Protein AF-A0A1V9ZAG1-F1 (afdb_monomer_lite)

pLDDT: mean 87.99, std 12.91, range [35.69, 98.25]

Secondary structure (DSSP, 8-state):
-----B-TTTSSBPPHHHHHHHHHTTSS-----TTS-HHHHHHHHHHT-SSGGGSPPHHHHHHHHHHHHHHHTT--

Foldseek 3Di:
DPPFDADPVPRHTDDPVRQVVCLLVVVDDDDDDPPDDPLVRVLVVQCSDNDPVSRDDPVRSVVSVVVVVVVVVVVD

Organism: NCBI:txid74557

Sequence (76 aa):
MTDRRWNLHSGNLYTDTSIMAKVTQGSLRPTFSSATSKWFIDFGNRCLSYKPEDCPTSMQASYFIKKQLREMSKVG

Structure (mmCIF, N/CA/C/O backbone):
data_AF-A0A1V9ZAG1-F1
#
_entry.id   AF-A0A1V9ZAG1-F1
#
loop_
_atom_site.group_PDB
_atom_site.id
_atom_site.type_symbol
_atom_site.label_atom_id
_atom_site.label_alt_id
_atom_site.label_comp_id
_atom_site.label_asym_id
_atom_site.label_entity_id
_atom_site.label_seq_id
_atom_site.pdbx_PDB_ins_code
_atom_site.Cartn_x
_atom_site.Cartn_y
_atom_site.Cartn_z
_atom_site.occupancy
_atom_site.B_iso_or_equiv
_atom_site.auth_seq_id
_atom_site.auth_comp_id
_atom_site.auth_asym_id
_atom_site.auth_atom_id
_atom_site.pdbx_PDB_model_num
ATOM 1 N N . MET A 1 1 ? 13.114 11.126 -0.034 1.00 35.69 1 MET A N 1
ATOM 2 C CA . MET A 1 1 ? 12.554 10.513 -1.256 1.00 35.69 1 MET A CA 1
ATOM 3 C C . MET A 1 1 ? 13.706 10.015 -2.116 1.00 35.69 1 MET A C 1
ATOM 5 O O . MET A 1 1 ? 14.218 10.790 -2.900 1.00 35.69 1 MET A O 1
ATOM 9 N N . THR A 1 2 ? 14.162 8.781 -1.899 1.00 38.59 2 THR A N 1
ATOM 10 C CA . THR A 1 2 ? 14.902 7.949 -2.872 1.00 38.59 2 THR A CA 1
ATOM 11 C C . THR A 1 2 ? 15.083 6.575 -2.221 1.00 38.59 2 THR A C 1
ATOM 13 O O . THR A 1 2 ? 16.127 6.255 -1.659 1.00 38.59 2 THR A O 1
ATOM 16 N N . ASP A 1 3 ? 14.017 5.772 -2.234 1.00 49.78 3 ASP A N 1
ATOM 17 C CA . ASP A 1 3 ? 14.135 4.326 -2.021 1.00 49.78 3 ASP A CA 1
ATOM 18 C C . ASP A 1 3 ? 14.899 3.762 -3.231 1.00 49.78 3 ASP A C 1
ATOM 20 O O . ASP A 1 3 ? 14.338 3.526 -4.302 1.00 49.78 3 ASP A O 1
ATOM 24 N N . ARG A 1 4 ? 16.230 3.698 -3.113 1.00 61.78 4 ARG A N 1
ATOM 25 C CA . ARG A 1 4 ? 17.115 3.173 -4.155 1.00 61.78 4 ARG A CA 1
ATOM 26 C C . ARG A 1 4 ? 17.102 1.655 -4.075 1.00 61.78 4 ARG A C 1
ATOM 28 O O . ARG A 1 4 ? 17.863 1.057 -3.316 1.00 61.78 4 ARG A O 1
ATOM 35 N N . ARG A 1 5 ? 16.228 1.034 -4.866 1.00 72.62 5 ARG A N 1
ATOM 36 C CA . ARG A 1 5 ? 16.083 -0.421 -4.890 1.00 72.62 5 ARG A CA 1
ATOM 37 C C . ARG A 1 5 ? 17.185 -1.077 -5.728 1.00 72.62 5 ARG A C 1
ATOM 39 O O . ARG A 1 5 ? 17.328 -0.806 -6.920 1.00 72.62 5 ARG A O 1
ATOM 46 N N . TRP A 1 6 ? 17.953 -1.956 -5.090 1.00 71.81 6 TRP A N 1
ATOM 47 C CA . TRP A 1 6 ? 19.071 -2.682 -5.698 1.00 71.81 6 TRP A CA 1
ATOM 48 C C . TRP A 1 6 ? 18.611 -3.870 -6.550 1.00 71.81 6 TRP A C 1
ATOM 50 O O . TRP A 1 6 ? 17.704 -4.614 -6.162 1.00 71.81 6 TRP A O 1
ATOM 60 N N . ASN A 1 7 ? 19.270 -4.085 -7.693 1.00 79.56 7 ASN A N 1
ATOM 61 C CA . ASN A 1 7 ? 19.162 -5.322 -8.459 1.00 79.56 7 ASN A CA 1
ATOM 62 C C . ASN A 1 7 ? 20.209 -6.329 -7.967 1.00 79.56 7 ASN A C 1
ATOM 64 O O . ASN A 1 7 ? 21.399 -6.188 -8.240 1.00 79.56 7 ASN A O 1
ATOM 68 N N . LEU A 1 8 ? 19.750 -7.383 -7.293 1.00 71.56 8 LEU A N 1
ATOM 69 C CA . LEU A 1 8 ? 20.619 -8.407 -6.711 1.00 71.56 8 LEU A CA 1
ATOM 70 C C . LEU A 1 8 ? 21.399 -9.239 -7.748 1.00 71.56 8 LEU A C 1
ATOM 72 O O . LEU A 1 8 ? 22.408 -9.836 -7.399 1.00 71.56 8 LEU A O 1
ATOM 76 N N . HIS A 1 9 ? 20.956 -9.271 -9.010 1.00 78.25 9 HIS A N 1
ATOM 77 C CA . HIS A 1 9 ? 21.604 -10.060 -10.066 1.00 78.25 9 HIS A CA 1
ATOM 78 C C . HIS A 1 9 ? 22.755 -9.309 -10.733 1.00 78.25 9 HIS A C 1
ATOM 80 O O . HIS A 1 9 ? 23.757 -9.911 -11.099 1.00 78.25 9 HIS A O 1
ATOM 86 N N . SER A 1 10 ? 22.601 -7.996 -10.920 1.00 81.81 10 SER A N 1
ATOM 87 C CA . SER A 1 10 ? 23.584 -7.168 -11.628 1.00 81.81 10 SER A CA 1
ATOM 88 C C . SER A 1 10 ? 24.432 -6.298 -10.703 1.00 81.81 10 SER A C 1
ATOM 90 O O . SER A 1 10 ? 25.305 -5.593 -11.194 1.00 81.81 10 SER A O 1
ATOM 92 N N . GLY A 1 11 ? 24.131 -6.237 -9.402 1.00 82.31 11 GLY A N 1
ATOM 93 C CA . GLY A 1 11 ? 24.811 -5.367 -8.430 1.00 82.31 11 GLY A CA 1
ATOM 94 C C . GLY A 1 11 ? 24.523 -3.868 -8.588 1.00 82.31 11 GLY A C 1
ATOM 95 O O . GLY A 1 11 ? 24.820 -3.088 -7.693 1.00 82.31 11 GLY A O 1
ATOM 96 N N . ASN A 1 12 ? 23.912 -3.462 -9.699 1.00 83.81 12 ASN A N 1
ATOM 97 C CA . ASN A 1 12 ? 23.507 -2.086 -9.974 1.00 83.81 12 ASN A CA 1
ATOM 98 C C . ASN A 1 12 ? 22.111 -1.760 -9.424 1.00 83.81 12 ASN A C 1
ATOM 100 O O . ASN A 1 12 ? 21.293 -2.641 -9.154 1.00 83.81 12 ASN A O 1
ATOM 104 N N . LEU A 1 13 ? 21.815 -0.469 -9.298 1.00 85.12 13 LEU A N 1
ATOM 105 C CA . LEU A 1 13 ? 20.466 0.003 -8.999 1.00 85.12 13 LEU A CA 1
ATOM 106 C C . LEU A 1 13 ? 19.518 -0.277 -10.163 1.00 85.12 13 LEU A C 1
ATOM 108 O O . LEU A 1 13 ? 19.917 -0.252 -11.330 1.00 85.12 13 LEU A O 1
ATOM 112 N N . TYR A 1 14 ? 18.244 -0.493 -9.846 1.00 87.75 14 TYR A N 1
ATOM 113 C CA . TYR A 1 14 ? 17.219 -0.402 -10.872 1.00 87.75 14 TYR A CA 1
ATOM 114 C C . TYR A 1 14 ? 17.112 1.039 -11.377 1.00 8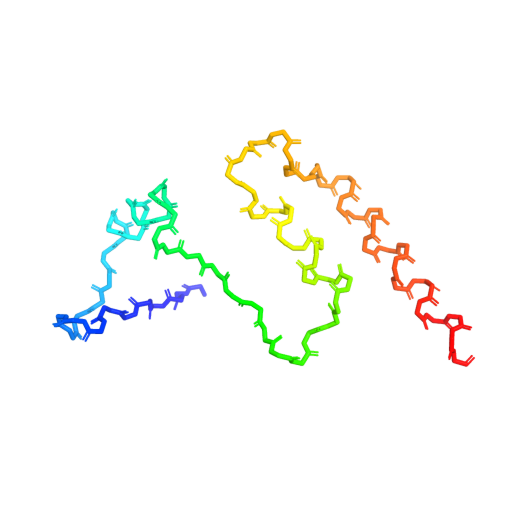7.75 14 TYR A C 1
ATOM 116 O O . TYR A 1 14 ? 17.097 1.984 -10.591 1.00 87.75 14 TYR A O 1
ATOM 124 N N . THR A 1 15 ? 17.010 1.199 -12.695 1.00 90.25 15 THR A N 1
ATOM 125 C CA . THR A 1 15 ? 16.563 2.459 -13.297 1.00 90.25 15 THR A CA 1
ATOM 126 C C . THR A 1 15 ? 15.064 2.630 -13.065 1.00 90.25 15 THR A C 1
ATOM 128 O O . THR A 1 15 ? 14.349 1.627 -12.977 1.00 90.25 15 THR A O 1
ATOM 131 N N . ASP A 1 16 ? 14.558 3.862 -13.048 1.00 87.94 16 ASP A N 1
ATOM 132 C CA . ASP A 1 16 ? 13.123 4.129 -12.861 1.00 87.94 16 ASP A CA 1
ATOM 133 C C . ASP A 1 16 ? 12.259 3.378 -13.884 1.00 87.94 16 ASP A C 1
ATOM 135 O O . ASP A 1 16 ? 11.275 2.735 -13.523 1.00 87.94 16 ASP A O 1
ATOM 139 N N . THR A 1 17 ? 12.680 3.338 -15.152 1.00 90.75 17 THR A N 1
ATOM 140 C CA . THR A 1 17 ? 11.993 2.567 -16.199 1.00 90.75 17 THR A CA 1
ATOM 141 C C . THR A 1 17 ? 11.944 1.073 -15.875 1.00 90.75 17 THR A C 1
ATOM 143 O O . THR A 1 17 ? 10.912 0.430 -16.069 1.00 90.75 17 THR A O 1
ATOM 146 N N . SER A 1 18 ? 13.033 0.504 -15.346 1.00 90.56 18 SER A N 1
ATOM 147 C CA . SER A 1 18 ? 13.063 -0.908 -14.949 1.00 90.56 18 SER A CA 1
ATOM 148 C C . SER A 1 18 ? 12.218 -1.191 -13.702 1.00 90.56 18 SER A C 1
ATOM 150 O O . SER A 1 18 ? 11.604 -2.255 -13.622 1.00 90.56 18 SER A O 1
ATOM 152 N N . ILE A 1 19 ? 12.121 -0.239 -12.766 1.00 90.00 19 ILE A N 1
ATOM 153 C CA . ILE A 1 19 ? 11.212 -0.311 -11.614 1.00 90.00 19 ILE A CA 1
ATOM 154 C C . ILE A 1 19 ? 9.772 -0.345 -12.120 1.00 90.00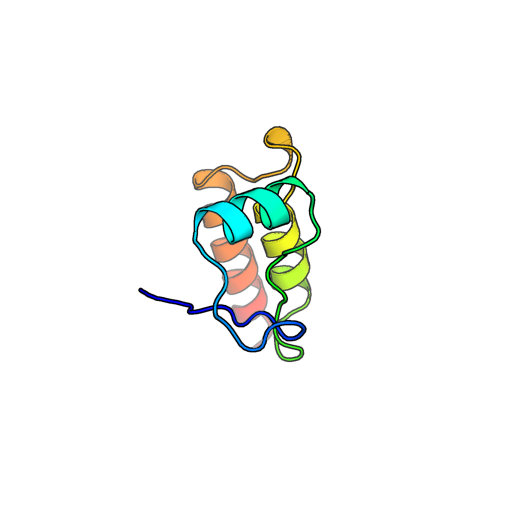 19 ILE A C 1
ATOM 156 O O . ILE A 1 19 ? 9.049 -1.286 -11.803 1.00 90.00 19 ILE A O 1
ATOM 160 N N . MET A 1 20 ? 9.377 0.622 -12.953 1.00 90.38 20 MET A N 1
ATOM 161 C CA . MET A 1 20 ? 8.020 0.712 -13.500 1.00 90.38 20 MET A CA 1
ATOM 162 C C . MET A 1 20 ? 7.639 -0.548 -14.277 1.00 90.38 20 MET A C 1
ATOM 164 O O . MET A 1 20 ? 6.577 -1.116 -14.038 1.00 90.38 20 MET A O 1
ATOM 168 N N . ALA A 1 21 ? 8.528 -1.045 -15.144 1.00 92.00 21 ALA A N 1
ATOM 169 C CA . ALA A 1 21 ? 8.294 -2.283 -15.882 1.00 92.00 21 ALA A CA 1
ATOM 170 C C . ALA A 1 21 ? 8.054 -3.474 -14.942 1.00 92.00 21 ALA A C 1
ATOM 172 O O . ALA A 1 21 ? 7.108 -4.238 -15.134 1.00 92.00 21 ALA A O 1
ATOM 173 N N . LYS A 1 22 ? 8.870 -3.618 -13.892 1.00 89.88 22 LYS A N 1
ATOM 174 C CA . LYS A 1 22 ? 8.729 -4.718 -12.933 1.00 89.88 22 LYS A CA 1
ATOM 175 C C . LYS A 1 22 ? 7.491 -4.590 -12.045 1.00 89.88 22 LYS A C 1
ATOM 177 O O . LYS A 1 22 ? 6.891 -5.614 -11.726 1.00 89.88 22 LYS A O 1
ATOM 182 N N . VAL A 1 23 ? 7.094 -3.370 -11.675 1.00 91.00 23 VAL A N 1
ATOM 183 C CA . VAL A 1 23 ? 5.844 -3.096 -10.944 1.00 91.00 23 VAL A CA 1
ATOM 184 C C . VAL A 1 23 ? 4.642 -3.488 -11.798 1.00 91.00 23 VAL A C 1
ATOM 186 O O . VAL A 1 23 ? 3.808 -4.264 -11.342 1.00 91.00 23 VAL A O 1
ATOM 189 N N . THR A 1 24 ? 4.589 -3.041 -13.056 1.00 89.06 24 THR A N 1
ATOM 190 C CA . THR A 1 24 ? 3.493 -3.374 -13.981 1.00 89.06 24 THR A CA 1
ATOM 191 C C . THR A 1 24 ? 3.417 -4.874 -14.273 1.00 89.06 24 THR A C 1
ATOM 193 O O . THR A 1 24 ? 2.326 -5.412 -14.429 1.00 89.06 24 THR A O 1
ATOM 196 N N . GLN A 1 25 ? 4.557 -5.570 -14.302 1.00 90.81 25 GLN A N 1
ATOM 197 C CA . GLN A 1 25 ? 4.620 -7.032 -14.430 1.00 90.81 25 GLN A CA 1
ATOM 198 C C . GLN A 1 25 ? 4.293 -7.783 -13.126 1.00 90.81 25 GLN A C 1
ATOM 200 O O . GLN A 1 25 ? 4.214 -9.007 -13.136 1.00 90.81 25 GLN A O 1
ATOM 205 N N . GLY A 1 26 ? 4.176 -7.090 -11.990 1.00 86.69 26 GLY A N 1
ATOM 206 C CA . GLY A 1 26 ? 3.985 -7.703 -10.673 1.00 86.69 26 GLY A CA 1
ATOM 207 C C . GLY A 1 26 ? 5.229 -8.390 -10.089 1.00 86.69 26 GLY A C 1
ATOM 208 O O . GLY A 1 26 ? 5.155 -8.955 -9.001 1.00 86.69 26 GLY A O 1
ATOM 209 N N . SER A 1 27 ? 6.384 -8.323 -10.761 1.00 88.12 27 SER A N 1
ATOM 210 C CA . SER A 1 27 ? 7.648 -8.908 -10.277 1.00 88.12 27 SER A CA 1
ATOM 211 C C . SER A 1 27 ? 8.351 -8.048 -9.221 1.00 88.12 27 SER A C 1
ATOM 213 O O . SER A 1 27 ? 9.287 -8.502 -8.561 1.00 88.12 27 SER A O 1
ATOM 215 N N . LEU A 1 28 ? 7.899 -6.806 -9.037 1.00 88.44 28 LEU A N 1
ATOM 216 C CA . LEU A 1 28 ? 8.363 -5.897 -7.998 1.00 88.44 28 LEU A CA 1
ATOM 217 C C . LEU A 1 28 ? 7.169 -5.340 -7.229 1.00 88.44 28 LEU A C 1
ATOM 219 O O . LEU A 1 28 ? 6.381 -4.567 -7.765 1.00 88.44 28 LEU A O 1
ATOM 223 N N . ARG A 1 29 ? 7.053 -5.719 -5.955 1.00 87.69 29 ARG A N 1
ATOM 224 C CA . ARG A 1 29 ? 5.969 -5.284 -5.070 1.00 87.69 29 ARG A CA 1
ATOM 225 C C . ARG A 1 29 ? 6.516 -4.936 -3.681 1.00 87.69 29 ARG A C 1
ATOM 227 O O . ARG A 1 29 ? 7.411 -5.641 -3.202 1.00 87.69 29 ARG A O 1
ATOM 234 N N . PRO A 1 30 ? 6.013 -3.876 -3.022 1.00 88.19 30 PRO A N 1
ATOM 235 C CA . PRO A 1 30 ? 6.322 -3.620 -1.622 1.00 88.19 30 PRO A CA 1
ATOM 236 C C . PRO A 1 30 ? 5.895 -4.793 -0.732 1.00 88.19 30 PRO A C 1
ATOM 238 O O . PRO A 1 30 ? 4.882 -5.448 -0.983 1.00 88.19 30 PRO A O 1
ATOM 241 N N . THR A 1 31 ? 6.660 -5.035 0.327 1.00 89.00 31 THR A N 1
ATOM 242 C CA . THR A 1 31 ? 6.347 -6.021 1.366 1.00 89.00 31 THR A CA 1
ATOM 243 C C . THR A 1 31 ? 6.173 -5.310 2.698 1.00 89.00 31 THR A C 1
ATOM 245 O O . THR A 1 31 ? 6.829 -4.303 2.959 1.00 89.00 31 THR A O 1
ATOM 248 N N . PHE A 1 32 ? 5.308 -5.844 3.552 1.00 92.31 32 PHE A N 1
ATOM 249 C CA . PHE A 1 32 ? 5.133 -5.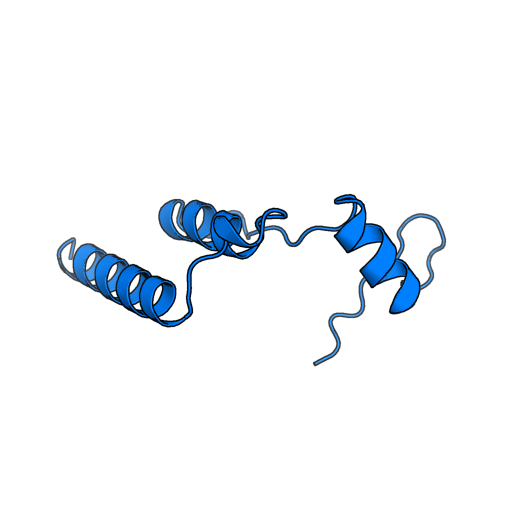336 4.909 1.00 92.31 32 PHE A CA 1
ATOM 250 C C . PHE A 1 32 ? 6.136 -5.991 5.860 1.00 92.31 32 PHE A C 1
ATOM 252 O O . PHE A 1 32 ? 6.578 -7.117 5.627 1.00 92.31 32 PHE A O 1
ATOM 259 N N . SER A 1 33 ? 6.496 -5.278 6.927 1.00 93.44 33 SER A N 1
ATOM 260 C CA . SER A 1 33 ? 7.310 -5.842 8.004 1.00 93.44 33 SER A CA 1
ATOM 261 C C . SER A 1 33 ? 6.536 -6.945 8.728 1.00 93.44 33 SER A C 1
ATOM 263 O O . SER A 1 33 ? 5.314 -6.872 8.862 1.00 93.44 33 SER A O 1
ATOM 265 N N . SER A 1 34 ? 7.247 -7.940 9.258 1.00 90.62 34 SER A N 1
ATOM 266 C CA . SER A 1 34 ? 6.651 -9.003 10.076 1.00 90.62 34 SER A CA 1
ATOM 267 C C . SER A 1 34 ? 5.994 -8.479 11.358 1.00 90.62 34 SER A C 1
ATOM 269 O O . SER A 1 34 ? 5.079 -9.112 11.873 1.00 90.62 34 SER A O 1
ATOM 271 N N . ALA A 1 35 ? 6.410 -7.308 11.851 1.00 94.12 35 ALA A N 1
ATOM 272 C CA . ALA A 1 35 ? 5.822 -6.663 13.027 1.00 94.12 35 ALA A CA 1
ATOM 273 C C . ALA A 1 35 ? 4.504 -5.916 12.731 1.00 94.12 35 ALA A C 1
ATOM 275 O O . ALA A 1 35 ? 3.890 -5.352 13.635 1.00 94.12 35 ALA A O 1
ATOM 276 N N . THR A 1 36 ? 4.072 -5.846 11.468 1.00 93.00 36 THR A N 1
ATOM 277 C CA . THR A 1 36 ? 2.873 -5.098 11.076 1.00 93.00 36 THR A CA 1
ATOM 278 C C . THR A 1 36 ? 1.595 -5.869 11.416 1.00 93.00 36 THR A C 1
ATOM 280 O O . THR A 1 36 ? 1.465 -7.053 11.116 1.00 93.00 36 THR A O 1
ATOM 283 N N . SER A 1 37 ? 0.610 -5.186 12.008 1.00 94.06 37 SER A N 1
ATOM 284 C CA . SER A 1 37 ? -0.685 -5.789 12.337 1.00 94.06 37 SER A CA 1
ATOM 285 C C . SER A 1 37 ? -1.398 -6.331 11.096 1.00 94.06 37 SER A C 1
ATOM 287 O O . SER A 1 37 ? -1.468 -5.661 10.063 1.00 94.06 37 SER A O 1
ATOM 289 N N . LYS A 1 38 ? -2.009 -7.517 11.222 1.00 94.38 38 LYS A N 1
ATOM 290 C CA . LYS A 1 38 ? -2.678 -8.207 10.109 1.00 94.38 38 LYS A CA 1
ATOM 291 C C . LYS A 1 38 ? -3.716 -7.339 9.388 1.00 94.38 38 LYS A C 1
ATOM 293 O O . LYS A 1 38 ? -3.724 -7.310 8.162 1.00 94.38 38 LYS A O 1
ATOM 298 N N . TRP A 1 39 ? -4.534 -6.586 10.128 1.00 95.19 39 TRP A N 1
ATOM 299 C CA . TRP A 1 39 ? -5.550 -5.710 9.532 1.00 95.19 39 TRP A CA 1
ATOM 300 C C . TRP A 1 39 ? -4.941 -4.674 8.574 1.00 95.19 39 TRP A C 1
ATOM 302 O O . TRP A 1 39 ? -5.537 -4.350 7.547 1.00 95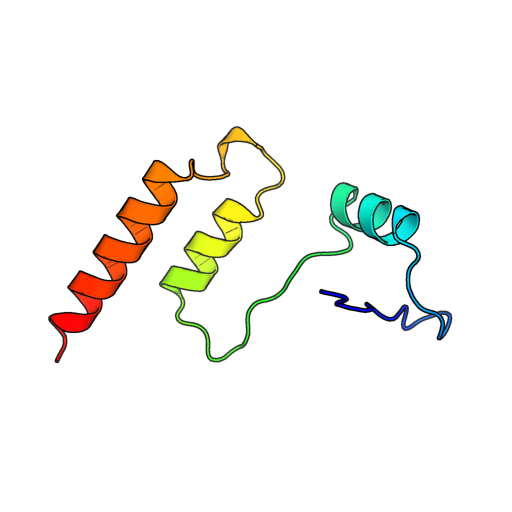.19 39 TRP A O 1
ATOM 312 N N . PHE A 1 40 ? -3.748 -4.165 8.898 1.00 96.06 40 PHE A N 1
ATOM 313 C CA . PHE A 1 40 ? -3.065 -3.151 8.103 1.00 96.06 40 PHE A CA 1
ATOM 314 C C . PHE A 1 40 ? -2.416 -3.770 6.868 1.00 96.06 40 PHE A C 1
ATOM 316 O O . PHE A 1 40 ? -2.469 -3.171 5.800 1.00 96.06 40 PHE A O 1
ATOM 323 N N . ILE A 1 41 ? -1.871 -4.984 6.987 1.00 95.75 41 ILE A N 1
ATOM 324 C CA . ILE A 1 41 ? -1.367 -5.751 5.839 1.00 95.75 41 ILE A CA 1
ATOM 325 C C . ILE A 1 41 ? -2.505 -6.018 4.850 1.00 95.75 41 ILE A C 1
ATOM 327 O O . ILE A 1 41 ? -2.372 -5.726 3.662 1.00 95.75 41 ILE A O 1
ATOM 331 N N . ASP A 1 42 ? -3.640 -6.525 5.336 1.00 95.69 42 ASP A N 1
ATOM 332 C CA . ASP A 1 42 ? -4.801 -6.836 4.499 1.00 95.69 42 ASP A CA 1
ATOM 333 C C . ASP A 1 42 ? -5.331 -5.572 3.800 1.00 95.69 42 ASP A C 1
ATOM 335 O O . ASP A 1 42 ? -5.628 -5.589 2.605 1.00 95.69 42 ASP A O 1
ATOM 339 N N . PHE A 1 43 ? -5.387 -4.446 4.516 1.00 96.75 43 PHE A N 1
ATOM 340 C CA . PHE A 1 43 ? -5.812 -3.170 3.949 1.00 96.75 43 PHE A CA 1
ATOM 341 C C . PHE A 1 43 ? -4.799 -2.582 2.956 1.00 96.75 43 PHE A C 1
ATOM 343 O O . PHE A 1 43 ? -5.171 -2.199 1.848 1.00 96.75 43 PHE A O 1
ATOM 350 N N . GLY A 1 44 ? -3.513 -2.561 3.302 1.00 96.12 44 GLY A N 1
ATOM 351 C CA . GLY A 1 44 ? -2.448 -2.077 2.429 1.00 96.12 44 GLY A CA 1
ATOM 352 C C . GLY A 1 44 ? -2.315 -2.907 1.151 1.00 96.12 44 GLY A C 1
ATOM 353 O O . GLY A 1 44 ? -2.052 -2.356 0.086 1.00 96.12 44 GLY A O 1
ATOM 354 N N . ASN A 1 45 ? -2.586 -4.214 1.213 1.00 95.12 45 ASN A N 1
ATOM 355 C CA . ASN A 1 45 ? -2.648 -5.065 0.027 1.00 95.12 45 ASN A CA 1
ATOM 356 C C . ASN A 1 45 ? -3.750 -4.639 -0.955 1.00 95.12 45 ASN A C 1
ATOM 358 O O . ASN A 1 45 ? -3.523 -4.748 -2.157 1.00 95.12 45 ASN A O 1
ATOM 362 N N . ARG A 1 46 ? -4.887 -4.114 -0.472 1.00 95.69 46 ARG A N 1
ATOM 363 C CA . ARG A 1 46 ? -5.944 -3.550 -1.332 1.00 95.69 46 ARG A CA 1
ATOM 364 C C . ARG A 1 46 ? -5.482 -2.270 -2.021 1.00 95.69 46 ARG A C 1
ATOM 366 O O . ARG A 1 46 ? -5.695 -2.118 -3.215 1.00 95.69 46 ARG A O 1
ATOM 373 N N . CYS A 1 47 ? -4.780 -1.392 -1.302 1.00 95.88 47 CYS A N 1
ATOM 374 C CA . CYS A 1 47 ? -4.166 -0.191 -1.887 1.00 95.88 47 CYS A CA 1
ATOM 375 C C . CYS A 1 47 ? -3.131 -0.515 -2.974 1.00 95.88 47 CYS A C 1
ATOM 377 O O . CYS A 1 47 ? -2.909 0.282 -3.877 1.00 95.88 47 CYS A O 1
ATOM 379 N N . LEU A 1 48 ? -2.490 -1.680 -2.875 1.00 93.12 48 LEU A N 1
ATOM 380 C CA . LEU A 1 48 ? -1.508 -2.188 -3.833 1.00 93.12 48 LEU A CA 1
ATOM 381 C C . LEU A 1 48 ? -2.127 -3.150 -4.862 1.00 93.12 48 LEU A C 1
ATOM 383 O O . LEU A 1 48 ? -1.387 -3.934 -5.465 1.00 93.12 48 LEU A O 1
ATOM 387 N N . SER A 1 49 ? -3.456 -3.171 -5.014 1.00 92.44 49 SER A N 1
ATOM 388 C CA . SER A 1 49 ? -4.093 -4.041 -6.002 1.00 92.44 49 SER A CA 1
ATOM 389 C C . SER A 1 49 ? -3.732 -3.600 -7.415 1.00 92.44 49 SER A C 1
ATOM 391 O O . SER A 1 49 ? -3.645 -2.410 -7.715 1.00 92.44 49 SER A O 1
ATOM 393 N N . TYR A 1 50 ? -3.536 -4.583 -8.290 1.00 88.50 50 TYR A N 1
ATOM 394 C CA . TYR A 1 50 ? -3.327 -4.340 -9.714 1.00 88.50 50 TYR A CA 1
ATOM 395 C C . TYR A 1 50 ? -4.594 -3.798 -10.384 1.00 88.50 50 TYR A C 1
ATOM 397 O O . TYR A 1 50 ? -4.515 -2.987 -11.303 1.00 88.50 50 TYR A O 1
ATOM 405 N N . LYS A 1 51 ? -5.763 -4.245 -9.912 1.00 91.00 51 LYS A N 1
ATOM 406 C CA . LYS A 1 51 ? -7.063 -3.779 -10.385 1.00 91.00 51 LYS A CA 1
ATOM 407 C C . LYS A 1 51 ? -7.382 -2.427 -9.745 1.00 91.00 51 LYS A C 1
ATOM 409 O O . LYS A 1 51 ? -7.499 -2.372 -8.515 1.00 91.00 51 LYS A O 1
ATOM 414 N N . PRO A 1 52 ? -7.536 -1.347 -10.531 1.00 90.25 52 PRO A N 1
ATOM 415 C CA . PRO A 1 52 ? -7.823 -0.021 -9.990 1.00 90.25 52 PRO A CA 1
ATOM 416 C C . PRO A 1 52 ? -9.070 0.021 -9.099 1.00 90.25 52 PRO A C 1
ATOM 418 O O . PRO A 1 52 ? -9.090 0.743 -8.107 1.00 90.25 52 PRO A O 1
ATOM 421 N N . GLU A 1 53 ? -10.086 -0.780 -9.415 1.00 94.81 53 GLU A N 1
ATOM 422 C CA . GLU A 1 53 ? -11.349 -0.875 -8.683 1.00 94.81 53 GLU A CA 1
ATOM 423 C C . GLU A 1 53 ? -11.224 -1.475 -7.271 1.00 94.81 53 GLU A C 1
ATOM 425 O O . GLU A 1 53 ? -12.062 -1.202 -6.412 1.00 94.81 53 GLU A O 1
ATOM 430 N N . ASP A 1 54 ? -10.171 -2.251 -7.003 1.00 95.25 54 ASP A N 1
ATOM 431 C CA . ASP A 1 54 ? -9.910 -2.825 -5.678 1.00 95.25 54 ASP A CA 1
ATOM 432 C C . ASP A 1 54 ? -9.170 -1.839 -4.757 1.00 95.25 54 ASP A C 1
ATOM 434 O O . ASP A 1 54 ? -9.189 -1.988 -3.524 1.00 95.25 54 ASP A O 1
ATOM 438 N N . CYS A 1 55 ? -8.511 -0.834 -5.347 1.00 95.88 55 CYS A N 1
ATOM 439 C CA . CYS A 1 55 ? -7.818 0.214 -4.616 1.00 95.88 55 CYS A CA 1
ATOM 440 C C . CYS A 1 55 ? -8.851 1.144 -3.959 1.00 95.88 55 CYS A C 1
ATOM 442 O O . CYS A 1 55 ? -9.668 1.758 -4.649 1.00 95.88 55 CYS A O 1
ATOM 444 N N . PRO A 1 56 ? -8.857 1.264 -2.620 1.00 97.56 56 PRO A N 1
ATOM 445 C CA . PRO A 1 56 ? -9.825 2.104 -1.941 1.00 97.56 56 PRO A CA 1
ATOM 446 C C . PRO A 1 56 ? -9.605 3.574 -2.296 1.00 97.56 56 PRO A C 1
ATOM 448 O O . PRO A 1 56 ? -8.474 4.054 -2.388 1.00 97.56 56 PRO A O 1
ATOM 451 N N . THR A 1 57 ? -10.699 4.324 -2.393 1.00 97.69 57 THR A N 1
ATOM 452 C CA . THR A 1 57 ? -10.609 5.780 -2.513 1.00 97.69 57 THR A CA 1
ATOM 453 C C . THR A 1 57 ? -9.948 6.374 -1.271 1.00 97.69 57 THR A C 1
ATOM 455 O O . THR A 1 57 ? -10.021 5.815 -0.172 1.00 97.69 57 THR A O 1
ATOM 458 N N . SER A 1 58 ? -9.371 7.569 -1.398 1.00 97.12 58 SER A N 1
ATOM 459 C CA . SER A 1 58 ? -8.772 8.279 -0.260 1.00 97.12 58 SER A CA 1
ATOM 460 C C . SER A 1 58 ? -9.750 8.453 0.911 1.00 97.12 58 SER A C 1
ATOM 462 O O . SER A 1 58 ? -9.357 8.362 2.078 1.00 97.12 58 SER A O 1
ATOM 464 N N . MET A 1 59 ? -11.041 8.649 0.614 1.00 98.19 59 MET A N 1
ATOM 465 C CA . MET A 1 59 ? -12.103 8.740 1.620 1.00 98.19 59 MET A CA 1
ATOM 466 C C . MET A 1 59 ? -12.331 7.400 2.329 1.00 98.19 59 MET A C 1
ATOM 468 O O . MET A 1 59 ? -12.361 7.358 3.561 1.00 98.19 59 MET A O 1
ATOM 472 N N . GLN A 1 60 ? -12.442 6.302 1.574 1.00 98.06 60 GLN A N 1
ATOM 473 C CA . GLN A 1 60 ? -12.581 4.954 2.131 1.00 98.06 60 GLN A CA 1
ATOM 474 C C . GLN A 1 60 ? -11.372 4.578 2.992 1.00 98.06 60 GLN A C 1
ATOM 476 O O . GLN A 1 60 ? -11.544 4.053 4.092 1.00 98.06 60 GLN A O 1
ATOM 481 N N . ALA A 1 61 ? -10.162 4.897 2.531 1.00 98.00 61 ALA A N 1
ATOM 482 C CA . ALA A 1 61 ? -8.935 4.627 3.263 1.00 98.00 61 ALA A CA 1
ATOM 483 C C . ALA A 1 61 ? -8.869 5.392 4.585 1.00 98.00 61 ALA A C 1
ATOM 485 O O . ALA A 1 61 ? -8.641 4.798 5.641 1.00 98.00 61 ALA A O 1
ATOM 486 N N . SER A 1 62 ? -9.158 6.694 4.545 1.00 98.00 62 SER A N 1
ATOM 487 C CA . SER A 1 62 ? -9.191 7.541 5.739 1.00 98.00 62 SER A CA 1
ATOM 488 C C . SER A 1 62 ? -10.212 7.045 6.761 1.00 98.00 62 SER A C 1
ATOM 490 O O . SER A 1 62 ? -9.919 6.980 7.955 1.00 98.00 62 SER A O 1
ATOM 492 N N . TYR A 1 63 ? -11.410 6.677 6.301 1.00 98.25 63 TYR A N 1
ATOM 493 C CA . TYR A 1 63 ? -12.454 6.129 7.161 1.00 98.25 63 TYR A CA 1
ATOM 494 C C . TYR A 1 63 ? -12.031 4.797 7.792 1.00 98.25 63 TYR A C 1
ATOM 496 O O . TYR A 1 63 ? -12.147 4.625 9.007 1.00 98.25 63 TYR A O 1
ATOM 504 N N . PHE A 1 64 ? -11.503 3.871 6.988 1.00 98.19 64 PHE A N 1
ATOM 505 C CA . PHE A 1 64 ? -11.095 2.548 7.447 1.00 98.19 64 PHE A CA 1
ATOM 506 C C . PHE A 1 64 ? -9.994 2.625 8.511 1.00 98.19 64 PHE A C 1
ATOM 508 O O . PHE A 1 64 ? -10.134 2.020 9.573 1.00 98.19 64 PHE A O 1
ATOM 515 N N . ILE A 1 65 ? -8.942 3.415 8.271 1.00 97.25 65 ILE A N 1
ATOM 516 C CA . ILE A 1 65 ? -7.824 3.573 9.213 1.00 97.25 65 ILE A CA 1
ATOM 517 C C . ILE A 1 65 ? -8.315 4.177 10.534 1.00 97.25 65 ILE A C 1
ATOM 519 O O . ILE A 1 65 ? -8.033 3.629 11.598 1.00 97.25 65 ILE A O 1
ATOM 523 N N . LYS A 1 66 ? -9.109 5.258 10.486 1.00 97.38 66 LYS A N 1
ATOM 524 C CA . LYS A 1 66 ? -9.680 5.880 11.696 1.00 97.38 66 LYS A CA 1
ATOM 525 C C . LYS A 1 66 ? -10.533 4.896 12.496 1.00 97.38 66 LYS A C 1
ATOM 527 O O . LYS A 1 66 ? -10.442 4.865 13.721 1.00 97.38 66 LYS A O 1
ATOM 532 N N . LYS A 1 67 ? -11.343 4.081 11.811 1.00 97.25 67 LYS A N 1
ATOM 533 C CA . LYS A 1 67 ? -12.162 3.044 12.446 1.00 97.25 67 LYS A CA 1
ATOM 534 C C . LYS A 1 67 ? -11.289 2.004 13.152 1.00 97.25 67 LYS A C 1
ATOM 536 O O . LYS A 1 67 ? -11.521 1.750 14.325 1.00 97.25 67 LYS A O 1
ATOM 541 N N . GLN A 1 68 ? -10.278 1.451 12.478 1.00 96.69 68 GLN A N 1
ATOM 542 C CA . GLN A 1 68 ? -9.387 0.439 13.064 1.00 96.69 68 GLN A CA 1
ATOM 543 C C . GLN A 1 68 ? -8.651 0.963 14.301 1.00 96.69 68 GLN A C 1
ATOM 545 O O . GLN A 1 68 ? -8.664 0.308 15.338 1.00 96.69 68 GLN A O 1
ATOM 550 N N . LEU A 1 69 ? -8.101 2.180 14.235 1.00 95.25 69 LEU A N 1
ATOM 551 C CA . LEU A 1 69 ? -7.426 2.803 15.378 1.00 95.25 69 LEU A CA 1
ATOM 552 C C . LEU A 1 69 ? -8.363 2.995 16.580 1.00 95.25 69 LEU A C 1
ATOM 554 O O . LEU A 1 69 ? -7.959 2.751 17.714 1.00 95.25 69 LEU A O 1
ATOM 558 N N . ARG A 1 70 ? -9.625 3.377 16.340 1.00 96.00 70 ARG A N 1
ATOM 559 C CA . ARG A 1 70 ? -10.639 3.504 17.398 1.00 96.00 70 ARG A CA 1
ATOM 560 C C . ARG A 1 70 ? -11.025 2.158 18.011 1.00 96.00 70 ARG A C 1
ATOM 562 O O . ARG A 1 70 ? -11.305 2.100 19.201 1.00 96.00 70 ARG A O 1
ATOM 569 N N . GLU A 1 71 ? -11.096 1.090 17.223 1.00 93.94 71 GLU A N 1
ATOM 570 C CA . GLU A 1 71 ? -11.365 -0.241 17.780 1.00 93.94 71 GLU A CA 1
ATOM 571 C C . GLU A 1 71 ? -10.179 -0.735 18.614 1.00 93.94 71 GLU A C 1
ATOM 573 O O . GLU A 1 71 ? -10.380 -1.241 19.712 1.00 93.9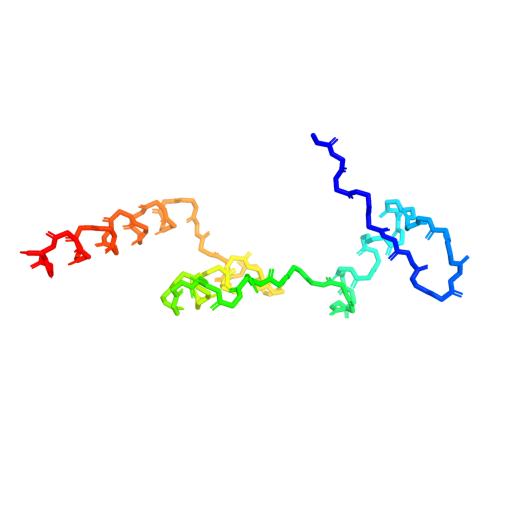4 71 GLU A O 1
ATOM 578 N N . MET A 1 72 ? -8.946 -0.490 18.164 1.00 88.94 72 MET A N 1
ATOM 579 C CA . MET A 1 72 ? -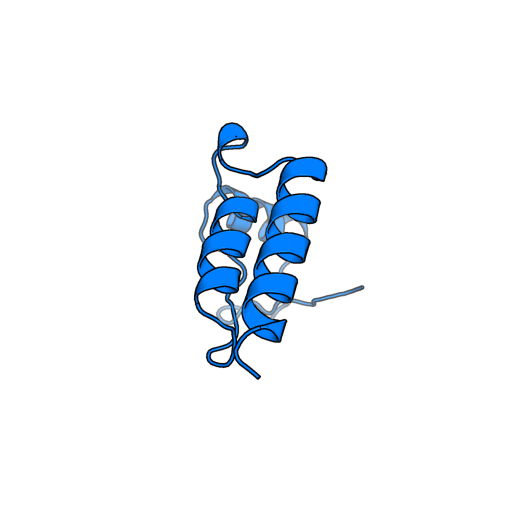7.742 -0.823 18.931 1.00 88.94 72 MET A CA 1
ATOM 580 C C . MET A 1 72 ? -7.659 -0.054 20.255 1.00 88.94 72 MET A C 1
ATOM 582 O O . MET A 1 72 ? -7.228 -0.621 21.253 1.00 88.94 72 MET A O 1
ATOM 586 N N . SER A 1 73 ? -8.116 1.203 20.302 1.00 89.62 73 SER A N 1
ATOM 587 C CA . SER A 1 73 ? -8.118 1.992 21.541 1.00 89.62 73 SER A CA 1
ATOM 588 C C . SER A 1 73 ? -9.156 1.538 22.574 1.00 89.62 73 SER A C 1
ATOM 590 O O . SER A 1 73 ? -9.097 1.990 23.709 1.00 89.62 73 SER A O 1
ATOM 592 N N . LYS A 1 74 ? -10.132 0.698 22.198 1.00 80.69 74 LYS A N 1
ATOM 593 C CA . LYS A 1 74 ? -11.125 0.123 23.129 1.00 80.69 74 LYS A CA 1
ATOM 594 C C . LYS A 1 74 ? -10.663 -1.187 23.770 1.00 80.69 74 LYS A C 1
ATOM 596 O O . LYS A 1 74 ? -11.340 -1.686 24.657 1.00 80.69 74 LYS A O 1
ATOM 601 N N . VAL A 1 75 ? -9.570 -1.766 23.277 1.00 64.56 75 VAL A N 1
ATOM 602 C CA . VAL A 1 75 ? -8.990 -3.024 23.779 1.00 64.56 75 VAL A CA 1
ATOM 603 C C . VAL A 1 75 ? -7.927 -2.746 24.864 1.00 64.56 75 VAL A C 1
ATOM 605 O O . VAL A 1 75 ? -7.182 -3.641 25.247 1.00 64.56 75 VAL A O 1
ATOM 608 N N . GLY A 1 76 ? -7.854 -1.505 25.360 1.00 52.03 76 GLY A N 1
ATOM 609 C CA . GLY A 1 76 ? -7.000 -1.085 26.476 1.00 52.03 76 GLY A CA 1
ATOM 610 C C . GLY A 1 76 ? -7.754 -1.004 27.793 1.00 52.03 76 GLY A C 1
ATOM 611 O O . GLY A 1 76 ? -8.956 -0.659 27.754 1.00 52.03 76 GLY A O 1
#

Radius of gyration: 16.15 Å; chains: 1; bounding box: 37×21×43 Å